Protein AF-A0A099ZDU6-F1 (afdb_monomer)

Foldseek 3Di:
DVVVVCVCVVVVVVVVVVVLVVVCVVPVDPDSVVVSVVLVVQVVCVVVVHHDHDDPDDPVNVVVLVCVQPVVVPVDHDPVSVLVSCVVVVHDPPPPDDDD

Solvent-accessible surface area (backbone atoms only — not comparable to full-atom values): 6169 Å² total; per-residue (Å²): 111,66,73,58,52,53,50,37,61,77,66,47,43,65,60,50,51,52,52,54,50,50,52,47,72,71,68,61,58,96,53,57,69,64,54,49,51,55,46,49,51,29,42,57,31,29,76,72,75,41,80,61,59,81,65,94,72,51,72,67,54,53,50,51,54,50,49,70,70,27,72,88,64,78,85,63,74,53,72,68,56,52,51,54,50,35,50,73,72,73,41,83,68,80,91,62,84,76,93,125

Secondary structure (DSSP, 8-state):
-HHHHHHHHHTTHHHHHHHHHHHH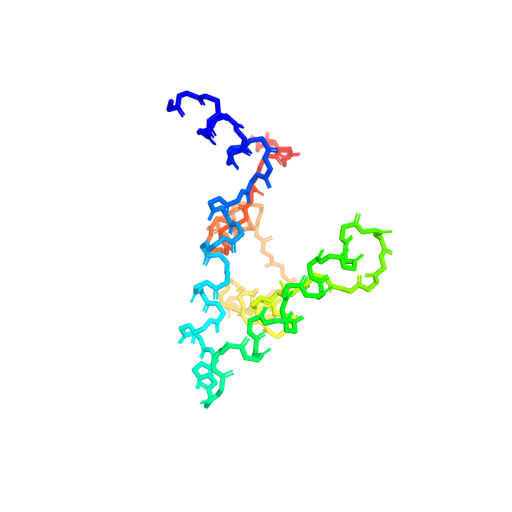HHH--SSHHHHHHHHHHHHHHHHTT-S----S--HHHHHHHHHHH-TT--S---HHHHHHHHHHTT---TTPPP--

Organism: Tinamus guttatus (NCBI:txid94827)

Mean predicted aligned error: 6.16 Å

pLDDT: mean 89.16, std 7.26, range [55.53, 98.25]

InterPro domains:
  IPR002048 EF-hand domain [PS50222] (57-92)
  IPR011992 EF-hand domain pair [SSF47473] (62-95)
  IPR039879 EF-hand calcium-binding domain-containing protein 10 [PTHR21847] (1-94)
  IPR049760 EF-hand calcium-binding domain-containing protein 10, dimerization/docking domain [cd22976] (1-47)
  IPR056587 EFCAB10, C-terminal EF-hand [PF24548] (60-98)

Radius of gyration: 17.54 Å; Cα contacts (8 Å, |Δi|>4): 43; chains: 1; bounding box: 49×27×54 Å

Structure (mmCIF, N/CA/C/O backbone):
data_AF-A0A099ZDU6-F1
#
_entry.id   AF-A0A099ZDU6-F1
#
loop_
_atom_site.group_PDB
_atom_site.id
_atom_site.type_symbol
_atom_site.label_atom_id
_atom_site.label_alt_id
_atom_site.label_comp_id
_atom_site.label_asym_id
_atom_site.label_entity_id
_atom_site.label_seq_id
_atom_site.pdbx_PDB_ins_code
_atom_site.Cartn_x
_atom_site.Cartn_y
_atom_site.Cartn_z
_atom_site.occupancy
_atom_site.B_iso_or_equiv
_atom_site.auth_seq_id
_atom_site.auth_comp_id
_atom_site.auth_asym_id
_atom_site.auth_atom_id
_atom_site.pdbx_PDB_model_num
ATOM 1 N N . GLU A 1 1 ? 3.738 9.587 27.212 1.00 82.88 1 GLU A N 1
ATOM 2 C CA . GLU A 1 1 ? 3.775 9.824 25.750 1.00 82.88 1 GLU A CA 1
ATOM 3 C C . GLU A 1 1 ? 4.718 8.882 25.008 1.00 82.88 1 GLU A C 1
ATOM 5 O O . GLU A 1 1 ? 4.254 8.232 24.081 1.00 82.88 1 GLU A O 1
ATOM 10 N N . GLN A 1 2 ? 5.984 8.740 25.425 1.00 91.62 2 GLN A N 1
ATOM 11 C CA . GLN A 1 2 ? 6.973 7.905 24.719 1.00 91.62 2 GLN A CA 1
ATOM 12 C C . GLN A 1 2 ? 6.513 6.456 24.475 1.00 91.62 2 GLN A C 1
ATOM 14 O O . GLN A 1 2 ? 6.499 6.009 23.337 1.00 91.62 2 GLN A O 1
ATOM 19 N N . GLN A 1 3 ? 6.007 5.774 25.509 1.00 92.88 3 GLN A N 1
ATOM 20 C CA . GLN A 1 3 ? 5.502 4.396 25.393 1.00 92.88 3 GLN A CA 1
ATOM 21 C C . GLN A 1 3 ? 4.405 4.228 24.328 1.00 92.88 3 GLN A C 1
ATOM 23 O O . GLN A 1 3 ? 4.324 3.187 23.684 1.00 92.88 3 GLN A O 1
ATOM 28 N N . GLY A 1 4 ? 3.560 5.247 24.134 1.00 94.88 4 GLY A N 1
ATOM 29 C CA . GLY A 1 4 ? 2.518 5.219 23.110 1.00 94.88 4 GLY A CA 1
ATOM 30 C C . GLY A 1 4 ? 3.107 5.316 21.706 1.00 94.88 4 GLY A C 1
ATOM 31 O O . GLY A 1 4 ? 2.729 4.541 20.836 1.00 94.88 4 GLY A O 1
ATOM 32 N N . ARG A 1 5 ? 4.076 6.217 21.500 1.00 93.19 5 ARG A N 1
ATOM 33 C CA . ARG A 1 5 ? 4.783 6.346 20.216 1.00 93.19 5 ARG A CA 1
ATOM 34 C C . ARG A 1 5 ? 5.540 5.069 19.870 1.00 93.19 5 ARG A C 1
ATOM 36 O O . ARG A 1 5 ? 5.374 4.555 18.772 1.00 93.19 5 ARG A O 1
ATOM 43 N N . ASP A 1 6 ? 6.263 4.508 20.834 1.00 96.56 6 ASP A N 1
ATOM 44 C CA . ASP A 1 6 ? 7.013 3.265 20.638 1.00 96.56 6 ASP A CA 1
ATOM 45 C C . ASP A 1 6 ? 6.090 2.103 20.244 1.00 96.56 6 ASP A C 1
ATOM 47 O O . ASP A 1 6 ? 6.443 1.282 19.401 1.00 96.56 6 ASP A O 1
ATOM 51 N N . TYR A 1 7 ? 4.884 2.040 20.821 1.00 95.94 7 TYR A N 1
ATOM 52 C CA . TYR A 1 7 ? 3.879 1.050 20.440 1.00 95.94 7 TYR A CA 1
ATOM 53 C C . TYR A 1 7 ? 3.401 1.243 18.992 1.00 95.94 7 TYR A C 1
ATOM 55 O O . TYR A 1 7 ? 3.324 0.268 18.244 1.00 95.94 7 TYR A O 1
ATOM 63 N N . LEU A 1 8 ? 3.099 2.481 18.582 1.00 94.81 8 LEU A N 1
ATOM 64 C CA . LEU A 1 8 ? 2.655 2.776 17.214 1.00 94.81 8 LEU A CA 1
ATOM 65 C C . LEU A 1 8 ? 3.705 2.351 16.178 1.00 94.81 8 LEU A C 1
ATOM 67 O O . LEU A 1 8 ? 3.365 1.626 15.243 1.00 94.81 8 LEU A O 1
ATOM 71 N N . GLU A 1 9 ? 4.962 2.741 16.393 1.00 93.75 9 GLU A N 1
ATOM 72 C CA . GLU A 1 9 ? 6.101 2.422 15.521 1.00 93.75 9 GLU A CA 1
ATOM 73 C C . GLU A 1 9 ? 6.363 0.914 15.471 1.00 93.75 9 GLU A C 1
ATOM 75 O O . GLU A 1 9 ? 6.396 0.299 14.405 1.00 93.75 9 GLU A O 1
ATOM 80 N N . ARG A 1 10 ? 6.461 0.265 16.640 1.00 95.12 10 ARG A N 1
ATOM 81 C CA . ARG A 1 10 ? 6.730 -1.178 16.733 1.00 95.12 10 ARG A CA 1
ATOM 82 C C . ARG A 1 10 ? 5.692 -2.013 15.987 1.00 95.12 10 ARG A C 1
ATOM 84 O O . ARG A 1 10 ? 6.017 -3.080 15.466 1.00 95.12 10 ARG A O 1
ATOM 91 N N . HIS A 1 11 ? 4.443 -1.561 15.971 1.00 90.81 11 HIS A N 1
ATOM 92 C CA . HIS A 1 11 ? 3.345 -2.261 15.316 1.00 90.81 11 HIS A CA 1
ATOM 93 C C . HIS A 1 11 ? 3.031 -1.743 13.906 1.00 90.81 11 HIS A C 1
ATOM 95 O O . HIS A 1 11 ? 2.094 -2.266 13.293 1.00 90.81 11 HIS A O 1
ATOM 101 N N . ARG A 1 12 ? 3.821 -0.790 13.383 1.00 90.38 12 ARG A N 1
ATOM 102 C CA . ARG A 1 12 ? 3.645 -0.152 12.067 1.00 90.38 12 ARG A CA 1
ATOM 103 C C . ARG A 1 12 ? 2.219 0.351 11.837 1.00 90.38 12 ARG A C 1
ATOM 105 O O . ARG A 1 12 ? 1.578 0.090 10.816 1.00 90.38 12 ARG A O 1
ATOM 112 N N . LEU A 1 13 ? 1.659 0.961 12.882 1.00 93.38 13 LEU A N 1
ATOM 113 C CA . LEU A 1 13 ? 0.308 1.512 12.848 1.00 93.38 13 LEU A CA 1
ATOM 114 C C . LEU A 1 13 ? 0.197 2.770 11.974 1.00 93.38 13 LEU A C 1
ATOM 116 O O . LEU A 1 13 ? -0.833 2.889 11.310 1.00 93.38 13 LEU A O 1
ATOM 120 N N . PRO A 1 14 ? 1.196 3.676 11.914 1.00 93.00 14 PRO A N 1
ATOM 121 C CA . PRO A 1 14 ? 1.171 4.791 10.969 1.00 93.00 14 PRO A CA 1
ATOM 122 C C . PRO A 1 14 ? 0.999 4.336 9.512 1.00 93.00 14 PRO A C 1
ATOM 124 O O . PRO A 1 14 ? 0.108 4.825 8.823 1.00 93.00 14 PRO A O 1
ATOM 127 N N . GLU A 1 15 ? 1.760 3.335 9.078 1.00 89.44 15 GLU A N 1
ATOM 128 C CA . GLU A 1 15 ? 1.735 2.800 7.713 1.00 89.44 15 GLU A CA 1
ATOM 129 C C . GLU A 1 15 ? 0.419 2.075 7.416 1.00 89.44 15 GLU A C 1
ATOM 131 O O . GLU A 1 15 ? -0.132 2.175 6.319 1.00 89.44 15 GLU A O 1
ATOM 136 N N . LEU A 1 16 ? -0.138 1.373 8.411 1.00 90.88 16 LEU A N 1
ATOM 137 C CA . LEU A 1 16 ? -1.473 0.789 8.292 1.00 90.88 16 LEU A CA 1
ATOM 138 C C . LEU A 1 16 ? -2.535 1.877 8.077 1.00 90.88 16 LEU A C 1
ATOM 140 O O . LEU A 1 16 ? -3.400 1.724 7.217 1.00 90.88 16 LEU A O 1
ATOM 144 N N . LEU A 1 17 ? -2.485 2.966 8.846 1.00 93.81 17 LEU A N 1
ATOM 145 C CA . LEU A 1 17 ? -3.438 4.070 8.719 1.00 93.81 17 LEU A CA 1
ATOM 146 C C . LEU A 1 17 ? -3.286 4.807 7.384 1.00 93.81 17 LEU A C 1
ATOM 148 O O . LEU A 1 17 ? -4.298 5.147 6.768 1.00 93.81 17 LEU A O 1
ATOM 152 N N . GLU A 1 18 ? -2.056 5.016 6.918 1.00 91.88 18 GLU A N 1
ATOM 153 C CA . GLU A 1 18 ? -1.770 5.5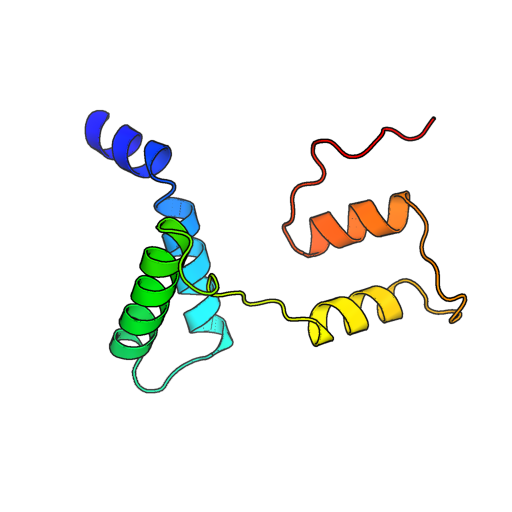73 5.594 1.00 91.88 18 GLU A CA 1
ATOM 154 C C . GLU A 1 18 ? -2.387 4.703 4.492 1.00 91.88 18 GLU A C 1
ATOM 156 O O . GLU A 1 18 ? -3.142 5.200 3.655 1.00 91.88 18 GLU A O 1
ATOM 161 N N . HIS A 1 19 ? -2.175 3.386 4.554 1.00 89.56 19 HIS A N 1
ATOM 162 C CA . HIS A 1 19 ? -2.734 2.448 3.586 1.00 89.56 19 HIS A CA 1
ATOM 163 C C . HIS A 1 19 ? -4.272 2.437 3.587 1.00 89.56 19 HIS A C 1
ATOM 165 O O . HIS A 1 19 ? -4.901 2.528 2.531 1.00 89.56 19 HIS A O 1
ATOM 171 N N . LEU A 1 20 ? -4.903 2.378 4.764 1.00 93.56 20 LEU A N 1
ATOM 172 C CA . LEU A 1 20 ? -6.364 2.436 4.889 1.00 93.56 20 LEU A CA 1
ATOM 173 C C . LEU A 1 20 ? -6.936 3.757 4.350 1.00 93.56 20 LEU A C 1
ATOM 175 O O . LEU A 1 20 ? -7.996 3.766 3.722 1.00 93.56 20 LEU A O 1
ATOM 179 N N . SER A 1 21 ? -6.221 4.864 4.555 1.00 94.31 21 SER A N 1
ATOM 180 C CA . SER A 1 21 ? -6.599 6.177 4.021 1.00 94.31 21 SER A CA 1
ATOM 181 C C . SER A 1 21 ? -6.519 6.205 2.494 1.00 94.31 21 SER A C 1
ATOM 183 O O . SER A 1 21 ? -7.432 6.709 1.838 1.00 94.31 21 SER A O 1
ATOM 185 N N . ALA A 1 22 ? -5.472 5.609 1.917 1.00 92.50 22 ALA A N 1
ATOM 186 C CA . ALA A 1 22 ? -5.324 5.480 0.472 1.00 92.50 22 ALA A CA 1
ATOM 187 C C . ALA A 1 22 ? -6.449 4.627 -0.145 1.00 92.50 22 ALA A C 1
ATOM 189 O O . ALA A 1 22 ? -7.043 5.035 -1.146 1.00 92.50 22 ALA A O 1
ATOM 190 N N . LEU A 1 23 ? -6.817 3.504 0.490 1.00 93.06 23 LEU A N 1
ATOM 191 C CA . LEU A 1 23 ? -7.951 2.674 0.061 1.00 93.06 23 LEU A CA 1
ATOM 192 C C . LEU A 1 23 ? -9.266 3.465 0.031 1.00 93.06 23 LEU A C 1
ATOM 194 O O . LEU A 1 23 ? -10.017 3.375 -0.940 1.00 93.06 23 LEU A O 1
ATOM 1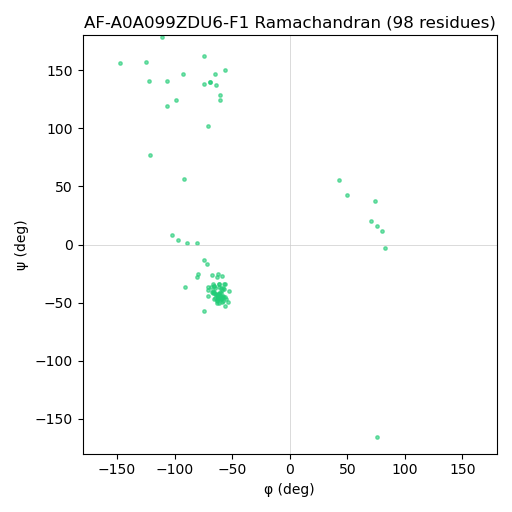98 N N . LEU A 1 24 ? -9.541 4.270 1.062 1.00 95.44 24 LEU A N 1
ATOM 199 C CA . LEU A 1 24 ? -10.742 5.109 1.102 1.00 95.44 24 LEU A CA 1
ATOM 200 C C . LEU A 1 24 ? -10.756 6.172 0.002 1.00 95.44 24 LEU A C 1
ATOM 202 O O . LEU A 1 24 ? -11.791 6.377 -0.634 1.00 95.44 24 LEU A O 1
ATOM 206 N N . LEU A 1 25 ? -9.625 6.844 -0.225 1.00 94.94 25 LEU A N 1
ATOM 207 C CA . LEU A 1 25 ? -9.518 7.899 -1.232 1.00 94.94 25 LEU A CA 1
ATOM 208 C C . LEU A 1 25 ? -9.706 7.356 -2.655 1.00 94.94 25 LEU A C 1
ATOM 210 O O . LEU A 1 25 ? -10.317 8.026 -3.496 1.00 94.94 25 LEU A O 1
ATOM 214 N N . TYR A 1 26 ? -9.189 6.150 -2.901 1.00 92.50 26 TYR A N 1
ATOM 215 C CA . TYR A 1 26 ? -9.285 5.461 -4.181 1.00 92.50 26 TYR A CA 1
ATOM 216 C C . TYR A 1 26 ? -10.692 4.907 -4.431 1.00 92.50 26 TYR A C 1
ATOM 218 O O . TYR A 1 26 ? -11.331 5.279 -5.414 1.00 92.50 26 TYR A O 1
ATOM 226 N N . HIS A 1 27 ? -11.204 4.061 -3.530 1.00 93.44 27 HIS A N 1
ATOM 227 C CA . HIS A 1 27 ? -12.469 3.353 -3.747 1.00 93.44 27 HIS A CA 1
ATOM 228 C C . HIS A 1 27 ? -13.712 4.206 -3.483 1.00 93.44 27 HIS A C 1
ATOM 230 O O . HIS A 1 27 ? -14.767 3.905 -4.034 1.00 93.44 27 HIS A O 1
ATOM 236 N N . ARG A 1 28 ? -13.607 5.241 -2.636 1.00 96.44 28 ARG A N 1
ATOM 237 C CA . ARG A 1 28 ? -14.717 6.129 -2.230 1.00 96.44 28 ARG A CA 1
ATOM 238 C C . ARG A 1 28 ? -16.024 5.368 -1.938 1.00 96.44 28 ARG A C 1
ATOM 240 O O . ARG A 1 28 ? -17.053 5.660 -2.547 1.00 96.44 28 ARG A O 1
ATOM 247 N N . PRO A 1 29 ? -15.992 4.375 -1.034 1.00 97.38 29 PRO A N 1
ATOM 248 C CA . PRO A 1 29 ? -17.148 3.530 -0.762 1.00 97.38 29 PRO A CA 1
ATOM 249 C C . PRO A 1 29 ? -18.299 4.333 -0.141 1.00 97.38 29 PRO A C 1
ATOM 251 O O . PRO A 1 29 ? -18.077 5.223 0.679 1.00 97.38 29 PRO A O 1
ATOM 254 N N . GLU A 1 30 ? -19.540 3.949 -0.445 1.00 98.19 30 GLU A N 1
ATOM 255 C CA . GLU A 1 30 ? -20.743 4.551 0.157 1.00 98.19 30 GLU A CA 1
ATOM 256 C C . GLU A 1 30 ? -20.817 4.337 1.676 1.00 98.19 30 GLU A C 1
ATOM 258 O O . GLU A 1 30 ? -21.383 5.151 2.407 1.00 98.19 30 GLU A O 1
ATOM 263 N N . ARG A 1 31 ? -20.220 3.240 2.163 1.00 98.25 31 ARG A N 1
ATOM 264 C CA . ARG A 1 31 ? -20.172 2.856 3.581 1.00 98.25 31 ARG A CA 1
ATOM 265 C C . ARG A 1 31 ? -18.716 2.722 4.058 1.00 98.25 31 ARG A C 1
ATOM 267 O O . ARG A 1 31 ? -18.229 1.604 4.226 1.00 98.25 31 ARG A O 1
ATOM 274 N N . PRO A 1 32 ? -18.005 3.841 4.313 1.00 97.44 32 PRO A N 1
ATOM 275 C CA . PRO A 1 32 ? -16.573 3.837 4.633 1.00 97.44 32 PRO A CA 1
ATOM 276 C C . PRO A 1 32 ? -16.194 2.984 5.839 1.00 97.44 32 PRO A C 1
ATOM 278 O O . PRO A 1 32 ? -15.159 2.327 5.836 1.00 97.44 32 PRO A O 1
ATOM 281 N N . ARG A 1 33 ? -17.036 2.978 6.876 1.00 97.81 33 ARG A N 1
ATOM 282 C CA . ARG A 1 33 ? -16.768 2.218 8.099 1.00 97.81 33 ARG A CA 1
ATOM 283 C C . ARG A 1 33 ? -16.771 0.712 7.847 1.00 97.81 33 ARG A C 1
ATOM 285 O O . ARG A 1 33 ? -15.859 0.038 8.307 1.00 97.81 33 ARG A O 1
ATOM 292 N N . ASP A 1 34 ? -17.774 0.207 7.137 1.00 98.19 34 ASP A N 1
ATOM 293 C CA . ASP A 1 34 ? -17.892 -1.230 6.871 1.00 98.19 34 ASP A CA 1
ATOM 294 C C . ASP A 1 34 ? -16.767 -1.693 5.942 1.00 98.19 34 ASP A C 1
ATOM 296 O O . ASP A 1 34 ? -16.101 -2.684 6.221 1.00 98.19 34 ASP A O 1
ATOM 300 N N . PHE A 1 35 ? -16.450 -0.883 4.929 1.00 96.81 35 PHE A N 1
ATOM 301 C CA . PHE A 1 35 ? -15.297 -1.105 4.059 1.00 96.81 35 PHE A CA 1
ATOM 302 C C . PHE A 1 35 ? -13.969 -1.197 4.837 1.00 96.81 35 PHE A C 1
ATOM 304 O O . PHE A 1 35 ? -13.162 -2.093 4.595 1.00 96.81 35 PHE A O 1
ATOM 311 N N . LEU A 1 36 ? -13.734 -0.296 5.800 1.00 96.31 36 LEU A N 1
ATOM 312 C CA . LEU A 1 36 ? -12.533 -0.337 6.640 1.00 96.31 36 LEU A CA 1
ATOM 313 C C . LEU A 1 36 ? -12.484 -1.570 7.549 1.00 96.31 36 LEU A C 1
ATOM 315 O O . LEU A 1 36 ? -11.397 -2.094 7.790 1.00 96.31 36 LEU A O 1
ATOM 319 N N . ILE A 1 37 ? -13.632 -2.023 8.062 1.00 96.75 37 ILE A N 1
ATOM 320 C CA . ILE A 1 37 ? -13.715 -3.245 8.871 1.00 96.75 37 ILE A CA 1
ATOM 321 C C . ILE A 1 37 ? -13.269 -4.443 8.029 1.00 96.75 37 ILE A C 1
ATOM 323 O O . ILE A 1 37 ? -12.350 -5.151 8.435 1.00 96.75 37 ILE A O 1
ATOM 327 N N . GLU A 1 38 ? -13.820 -4.608 6.825 1.00 95.00 38 GLU A N 1
ATOM 328 C CA . GLU A 1 38 ? -13.433 -5.691 5.912 1.00 95.00 38 GLU A CA 1
ATOM 329 C C . GLU A 1 38 ? -11.945 -5.623 5.524 1.00 95.00 38 GLU A C 1
ATOM 331 O O . GLU A 1 38 ? -11.253 -6.643 5.468 1.00 95.00 38 GLU A O 1
ATOM 336 N N . ALA A 1 39 ? -11.416 -4.420 5.274 1.00 93.88 39 ALA A N 1
ATOM 337 C CA . ALA A 1 39 ? -9.997 -4.235 4.982 1.00 93.88 39 ALA A CA 1
ATOM 338 C C . ALA A 1 39 ? -9.113 -4.673 6.164 1.00 93.88 39 ALA A C 1
ATOM 340 O O . ALA A 1 39 ? -8.133 -5.396 5.974 1.00 93.88 39 ALA A O 1
ATOM 341 N N . LEU A 1 40 ? -9.474 -4.292 7.393 1.00 94.31 40 LEU A N 1
ATOM 342 C CA . LEU A 1 40 ? -8.760 -4.689 8.609 1.00 94.31 40 LEU A CA 1
ATOM 343 C C . LEU A 1 40 ? -8.846 -6.195 8.884 1.00 94.31 40 LEU A C 1
ATOM 345 O O . LEU A 1 40 ? -7.863 -6.783 9.335 1.00 94.31 40 LEU A O 1
ATOM 349 N N . GLU A 1 41 ? -9.976 -6.835 8.588 1.00 94.06 41 GLU A N 1
ATOM 350 C CA . GLU A 1 41 ? -10.125 -8.290 8.686 1.00 94.06 41 GLU A CA 1
ATOM 351 C C . GLU A 1 41 ? -9.162 -9.016 7.741 1.00 94.06 41 GLU A C 1
ATOM 353 O O . GLU A 1 41 ? -8.486 -9.960 8.161 1.00 94.06 41 GLU A O 1
ATOM 358 N N . LYS A 1 42 ? -9.009 -8.528 6.502 1.00 92.12 42 LYS A N 1
ATOM 359 C CA . LYS A 1 42 ? -8.022 -9.054 5.540 1.00 92.12 42 LYS A CA 1
ATOM 360 C C . LYS A 1 42 ? -6.585 -8.847 6.019 1.00 92.12 42 LYS A C 1
ATOM 362 O O . LYS A 1 42 ? -5.778 -9.770 5.945 1.00 92.12 42 LYS A O 1
ATOM 367 N N . VAL A 1 43 ? -6.265 -7.677 6.580 1.00 90.12 43 VAL A N 1
ATOM 368 C CA . VAL A 1 43 ? -4.954 -7.418 7.211 1.00 90.12 43 VAL A CA 1
ATOM 369 C C . VAL A 1 43 ? -4.691 -8.402 8.355 1.00 90.12 43 VAL A C 1
ATOM 371 O O . VAL A 1 43 ? -3.594 -8.952 8.467 1.00 90.12 43 VAL A O 1
ATOM 374 N N . ALA A 1 44 ? -5.685 -8.638 9.212 1.00 89.62 44 ALA A N 1
ATOM 375 C CA . ALA A 1 44 ? -5.565 -9.548 10.345 1.00 89.62 44 ALA A CA 1
ATOM 376 C C . ALA A 1 44 ? -5.384 -11.007 9.901 1.00 89.62 44 ALA A C 1
ATOM 378 O O . ALA A 1 44 ? -4.569 -11.716 10.491 1.00 89.62 44 ALA A O 1
ATOM 379 N N . ALA A 1 45 ? -6.105 -11.441 8.865 1.00 89.81 45 ALA A N 1
ATOM 380 C CA . ALA A 1 45 ? -5.935 -12.757 8.259 1.00 89.81 45 ALA A CA 1
ATOM 381 C C . ALA A 1 45 ? -4.530 -12.900 7.648 1.00 89.81 45 ALA A C 1
ATOM 383 O O . ALA A 1 45 ? -3.797 -13.825 8.005 1.00 89.81 45 ALA A O 1
ATOM 384 N N . GLY A 1 46 ? -4.088 -11.919 6.852 1.00 87.12 46 GLY A N 1
ATOM 385 C CA . GLY A 1 46 ? -2.757 -11.923 6.242 1.00 87.12 46 GLY A CA 1
ATOM 386 C C . GLY A 1 46 ? -1.629 -12.006 7.277 1.00 87.12 46 GLY A C 1
ATOM 387 O O . GLY A 1 46 ? -0.665 -12.743 7.083 1.00 87.12 46 GLY A O 1
ATOM 388 N N . LYS A 1 47 ? -1.775 -11.346 8.438 1.00 84.00 47 LYS A N 1
ATOM 389 C CA . LYS A 1 47 ? -0.823 -11.466 9.563 1.00 84.00 47 LYS A CA 1
ATOM 390 C C . LYS A 1 47 ? -0.726 -12.880 10.149 1.00 84.00 47 LYS A C 1
ATOM 392 O O . LYS A 1 47 ? 0.305 -13.206 10.731 1.00 84.00 47 LYS A O 1
ATOM 397 N N . ARG A 1 48 ? -1.766 -13.708 10.017 1.00 87.69 48 ARG A N 1
ATOM 398 C CA . ARG A 1 48 ? -1.764 -15.123 10.429 1.00 87.69 48 ARG A CA 1
ATOM 399 C C . ARG A 1 48 ? -1.287 -16.071 9.323 1.00 87.69 48 ARG A C 1
ATOM 401 O O . ARG A 1 48 ? -1.248 -17.275 9.546 1.00 87.69 48 ARG A O 1
ATOM 408 N N . GLY A 1 49 ? -0.915 -15.547 8.153 1.00 82.88 49 GLY A N 1
ATOM 409 C CA . GLY A 1 49 ? -0.618 -16.354 6.967 1.00 82.88 49 GLY A CA 1
ATOM 410 C C . GLY A 1 49 ? -1.874 -16.894 6.277 1.00 82.88 49 GLY A C 1
ATOM 411 O O . GLY A 1 49 ? -1.787 -17.821 5.477 1.00 82.88 49 GLY A O 1
ATOM 412 N N . GLU A 1 50 ? -3.042 -16.332 6.588 1.00 77.88 50 GLU A N 1
ATOM 413 C CA . GLU A 1 50 ? -4.334 -16.735 6.042 1.00 77.88 50 GLU A CA 1
ATOM 414 C C . GLU A 1 50 ? -4.813 -15.677 5.036 1.00 77.88 50 GLU A C 1
ATOM 416 O O . GLU A 1 50 ? -5.049 -14.526 5.389 1.00 77.88 50 GLU A O 1
ATOM 421 N N . GLY A 1 51 ? -5.002 -16.046 3.770 1.00 75.69 51 GLY A N 1
ATOM 422 C CA . GLY A 1 51 ? -5.567 -15.137 2.765 1.00 75.69 51 GLY A CA 1
ATOM 423 C C . GLY A 1 51 ? -4.604 -14.059 2.247 1.00 75.69 51 GLY A C 1
ATOM 424 O O . GLY A 1 51 ? -3.387 -14.158 2.386 1.00 75.69 51 GLY A O 1
ATOM 425 N N . GLN A 1 52 ? -5.164 -13.050 1.575 1.00 75.19 52 GLN A N 1
ATOM 426 C CA . GLN A 1 52 ? -4.413 -11.980 0.911 1.00 75.19 52 GLN A CA 1
ATOM 427 C C . GLN A 1 52 ? -4.506 -10.663 1.681 1.00 75.19 52 GLN A C 1
ATOM 429 O O . GLN A 1 52 ? -5.567 -10.286 2.182 1.00 75.19 52 GLN A O 1
ATOM 434 N N . TYR A 1 53 ? -3.386 -9.943 1.725 1.00 77.12 53 TYR A N 1
ATOM 435 C CA . TYR A 1 53 ? -3.343 -8.576 2.228 1.00 77.12 53 TYR A CA 1
ATOM 436 C C . TYR A 1 53 ? -4.079 -7.647 1.247 1.00 77.12 53 TYR A C 1
ATOM 438 O O . TYR A 1 53 ? -3.931 -7.831 0.036 1.00 77.12 53 TYR A O 1
ATOM 446 N N . PRO A 1 54 ? -4.870 -6.665 1.717 1.00 77.69 54 PRO A N 1
ATOM 447 C CA . PRO A 1 54 ? -5.475 -5.697 0.811 1.00 77.69 54 PRO A CA 1
ATOM 448 C C . PRO A 1 54 ? -4.371 -4.935 0.070 1.00 77.69 54 PRO A C 1
ATOM 450 O O . PRO A 1 54 ? -3.476 -4.367 0.688 1.00 77.69 54 PRO A O 1
ATOM 453 N N . CYS A 1 55 ? -4.416 -4.955 -1.258 1.00 76.88 55 CYS A N 1
ATOM 454 C CA . CYS A 1 55 ? -3.467 -4.249 -2.105 1.00 76.88 55 CYS A CA 1
ATOM 455 C C . CYS A 1 55 ? -4.226 -3.284 -3.013 1.00 76.88 55 CYS A C 1
ATOM 457 O O . CYS A 1 55 ? -5.304 -3.614 -3.504 1.00 76.88 55 CYS A O 1
ATOM 459 N N . LEU A 1 56 ? -3.660 -2.095 -3.221 1.00 79.50 56 LEU A N 1
ATOM 460 C CA . LEU A 1 56 ? -4.152 -1.131 -4.209 1.00 79.50 56 LEU A CA 1
ATOM 461 C C . LEU A 1 56 ? -3.689 -1.472 -5.625 1.00 79.50 56 LEU A C 1
ATOM 463 O O . LEU A 1 56 ? -4.350 -1.095 -6.584 1.00 79.50 56 LEU A O 1
A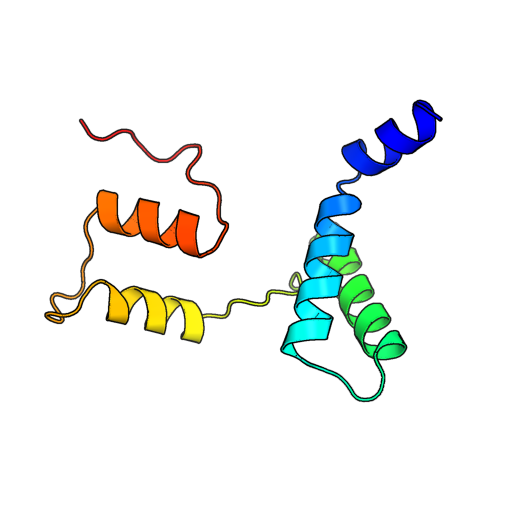TOM 467 N N . LEU A 1 57 ? -2.536 -2.134 -5.731 1.00 81.56 57 LEU A N 1
ATOM 468 C CA . LEU A 1 57 ? -1.915 -2.507 -6.991 1.00 81.56 57 LEU A CA 1
ATOM 469 C C . LEU A 1 57 ? -2.238 -3.965 -7.301 1.00 81.56 57 LEU A C 1
ATOM 471 O O . LEU A 1 57 ? -1.942 -4.852 -6.498 1.00 81.56 57 LEU A O 1
ATOM 475 N N . ASP A 1 58 ? -2.814 -4.205 -8.470 1.00 84.75 58 ASP A N 1
ATOM 476 C CA . ASP A 1 58 ? -3.031 -5.538 -9.018 1.00 84.75 58 ASP A CA 1
ATOM 477 C C . ASP A 1 58 ? -2.135 -5.804 -10.242 1.00 84.75 58 ASP A C 1
ATOM 479 O O . ASP A 1 58 ? -1.356 -4.951 -10.688 1.00 84.75 58 ASP A O 1
ATOM 483 N N . ASP A 1 59 ? -2.247 -7.009 -10.802 1.00 86.75 59 ASP A N 1
ATOM 484 C CA . ASP A 1 59 ? -1.472 -7.431 -11.973 1.00 86.75 59 ASP A CA 1
ATOM 485 C C . ASP A 1 59 ? -1.713 -6.528 -13.196 1.00 86.75 59 ASP A C 1
ATOM 487 O O . ASP A 1 59 ? -0.825 -6.368 -14.040 1.00 86.75 59 ASP A O 1
ATOM 491 N N . SER A 1 60 ? -2.890 -5.896 -13.296 1.00 88.38 60 SER A N 1
ATOM 492 C CA . SER A 1 60 ? -3.199 -4.966 -14.383 1.00 88.38 60 SER A CA 1
ATOM 493 C C . SER A 1 60 ? -2.412 -3.665 -14.236 1.00 88.38 60 SER A C 1
ATOM 495 O O . SER A 1 60 ? -1.874 -3.160 -15.224 1.00 88.38 60 SER A O 1
ATOM 497 N N . ASN A 1 61 ? -2.255 -3.161 -13.007 1.00 87.94 61 ASN A N 1
ATOM 498 C CA . ASN A 1 61 ? -1.432 -1.985 -12.730 1.00 87.94 61 ASN A CA 1
ATOM 499 C C . ASN A 1 61 ? 0.047 -2.267 -13.006 1.00 87.94 61 ASN A C 1
ATOM 501 O O . ASN A 1 61 ? 0.727 -1.436 -13.612 1.00 87.94 61 ASN A O 1
ATOM 505 N N . LEU A 1 62 ? 0.531 -3.451 -12.619 1.00 87.38 62 LEU A N 1
ATOM 506 C CA . LEU A 1 62 ? 1.903 -3.875 -12.899 1.00 87.38 62 LEU A CA 1
ATOM 507 C C . LEU A 1 62 ? 2.159 -3.980 -14.408 1.00 87.38 62 LEU A C 1
ATOM 509 O O . LEU A 1 62 ? 3.165 -3.473 -14.906 1.00 87.38 62 LEU A O 1
ATOM 513 N N . THR A 1 63 ? 1.220 -4.583 -15.140 1.00 90.75 63 THR A N 1
ATOM 514 C CA . THR A 1 63 ? 1.283 -4.703 -16.602 1.00 90.75 63 THR A CA 1
ATOM 515 C C . THR A 1 63 ? 1.316 -3.332 -17.271 1.00 90.75 63 THR A C 1
ATOM 517 O O . THR A 1 63 ? 2.160 -3.088 -18.132 1.00 90.75 63 THR A O 1
ATOM 520 N N . ALA A 1 64 ? 0.441 -2.415 -16.851 1.00 90.69 64 ALA A N 1
ATOM 521 C CA . ALA A 1 64 ? 0.398 -1.061 -17.389 1.00 90.69 64 ALA A CA 1
ATOM 522 C C . ALA A 1 64 ? 1.713 -0.308 -17.137 1.00 90.69 64 ALA A C 1
ATOM 524 O O . ALA A 1 64 ? 2.257 0.303 -18.054 1.00 90.69 64 ALA A O 1
ATOM 525 N N . MET A 1 65 ? 2.268 -0.397 -15.925 1.00 91.00 65 MET A N 1
ATOM 526 C CA . MET A 1 65 ? 3.549 0.235 -15.605 1.00 91.00 65 MET A CA 1
ATOM 527 C C . MET A 1 65 ? 4.691 -0.330 -16.458 1.00 91.00 65 MET A C 1
ATOM 529 O O . MET A 1 65 ? 5.504 0.436 -16.972 1.00 91.00 65 MET A O 1
ATOM 533 N N . PHE A 1 66 ? 4.746 -1.651 -16.647 1.00 92.44 66 PHE A N 1
ATOM 534 C CA . PHE A 1 66 ? 5.744 -2.269 -17.517 1.00 92.44 66 PHE A CA 1
ATOM 535 C C . PHE A 1 66 ? 5.629 -1.748 -18.955 1.00 92.44 66 PHE A C 1
ATOM 537 O O . PHE A 1 66 ? 6.622 -1.319 -19.534 1.00 92.44 66 PHE A O 1
ATOM 544 N N . GLN A 1 67 ? 4.412 -1.706 -19.503 1.00 92.75 67 GLN A N 1
ATOM 545 C CA . GLN A 1 67 ? 4.151 -1.189 -20.850 1.00 92.75 67 GLN A CA 1
ATOM 546 C C . GLN A 1 67 ? 4.527 0.292 -21.001 1.00 92.75 67 GLN A C 1
ATOM 548 O O . GLN A 1 67 ? 4.989 0.702 -22.061 1.00 92.75 67 GLN A O 1
ATOM 553 N N . MET A 1 68 ? 4.367 1.102 -19.949 1.00 92.31 68 MET A N 1
ATOM 554 C CA . MET A 1 68 ? 4.801 2.505 -19.954 1.00 92.31 68 MET A CA 1
ATOM 555 C C . MET A 1 68 ? 6.328 2.662 -20.014 1.00 92.31 68 MET A C 1
ATOM 557 O O . MET A 1 68 ? 6.812 3.688 -20.488 1.00 92.31 68 MET A O 1
ATOM 561 N N . LEU A 1 69 ? 7.085 1.675 -19.530 1.00 92.56 69 LEU A N 1
ATOM 562 C CA . LEU A 1 69 ? 8.551 1.682 -19.534 1.00 92.56 69 LEU A CA 1
ATOM 563 C C . LEU A 1 69 ? 9.125 1.038 -20.801 1.00 92.56 69 LEU A C 1
ATOM 565 O O . LEU A 1 69 ? 10.118 1.526 -21.342 1.00 92.56 69 LEU A O 1
ATOM 569 N N . ASP A 1 70 ? 8.479 -0.016 -21.299 1.00 94.19 70 ASP A N 1
ATOM 570 C CA . ASP A 1 70 ? 8.803 -0.699 -22.551 1.00 94.19 70 ASP A CA 1
ATOM 571 C C . ASP A 1 70 ? 8.015 -0.110 -23.737 1.00 94.19 70 ASP A C 1
ATOM 573 O O . ASP A 1 70 ? 7.292 -0.801 -24.453 1.00 94.19 70 ASP A O 1
ATOM 577 N N . VAL A 1 71 ? 8.152 1.203 -23.949 1.00 88.69 71 VAL A N 1
ATOM 578 C CA . VAL A 1 71 ? 7.482 1.932 -25.046 1.00 88.69 71 VAL A CA 1
ATOM 579 C C . VAL A 1 71 ? 7.719 1.295 -26.429 1.00 88.69 71 VAL A C 1
ATOM 581 O O . VAL A 1 71 ? 6.776 1.250 -27.221 1.00 88.69 71 VAL A O 1
ATOM 584 N N . PRO A 1 72 ? 8.928 0.797 -26.764 1.00 90.50 72 PRO A N 1
ATOM 585 C CA . PRO A 1 72 ? 9.166 0.148 -28.052 1.00 90.50 72 PRO A CA 1
ATOM 586 C C . PRO A 1 72 ? 8.578 -1.269 -28.164 1.00 90.50 72 PRO A C 1
ATOM 588 O O . PRO A 1 72 ? 8.526 -1.800 -29.274 1.00 90.50 72 PRO A O 1
ATOM 591 N N . GLY A 1 73 ? 8.163 -1.891 -27.054 1.00 90.88 73 GLY A N 1
ATOM 592 C CA . GLY A 1 73 ? 7.631 -3.255 -27.025 1.00 90.88 73 GLY A CA 1
ATOM 593 C C . GLY A 1 73 ? 8.699 -4.340 -27.192 1.00 90.88 73 GLY A C 1
ATOM 594 O O . GLY A 1 73 ? 8.465 -5.342 -27.868 1.00 90.88 73 GLY A O 1
ATOM 595 N N . HIS A 1 74 ? 9.887 -4.142 -26.622 1.00 92.81 74 HIS A N 1
ATOM 596 C CA . HIS A 1 74 ? 10.979 -5.115 -26.662 1.00 92.81 74 HIS A CA 1
ATOM 597 C C . HIS A 1 74 ? 10.732 -6.350 -25.784 1.00 92.81 74 HIS A C 1
ATOM 599 O O . HIS A 1 74 ? 11.402 -7.370 -25.955 1.00 92.81 74 HIS A O 1
ATOM 605 N N . GLY A 1 75 ? 9.787 -6.272 -24.848 1.00 94.44 75 GLY A N 1
ATOM 606 C CA . GLY A 1 75 ? 9.491 -7.310 -23.869 1.00 94.44 75 GLY A CA 1
ATOM 607 C C . GLY A 1 75 ? 10.454 -7.328 -22.682 1.00 94.44 75 GLY A C 1
ATOM 608 O O . GLY A 1 75 ? 10.435 -8.284 -21.909 1.00 94.44 75 GLY A O 1
ATOM 609 N N . TYR A 1 76 ? 11.292 -6.299 -22.513 1.00 93.69 76 TYR A N 1
ATOM 610 C CA . TYR A 1 76 ? 12.189 -6.161 -21.364 1.00 93.69 76 TYR A CA 1
ATOM 611 C C . TYR A 1 76 ? 12.408 -4.692 -20.976 1.00 93.69 76 TYR A C 1
ATOM 613 O O . TYR A 1 76 ? 12.298 -3.792 -21.802 1.00 93.69 76 TYR A O 1
ATOM 621 N N . ILE A 1 77 ? 12.778 -4.470 -19.712 1.00 93.69 77 ILE A N 1
ATOM 622 C CA . ILE A 1 77 ? 13.231 -3.178 -19.178 1.00 93.69 77 ILE A CA 1
ATOM 623 C C . ILE A 1 77 ? 14.610 -3.349 -18.535 1.00 93.69 77 ILE A C 1
ATOM 625 O O . ILE A 1 77 ? 14.989 -4.455 -18.145 1.00 93.69 77 ILE A O 1
ATOM 629 N N . THR A 1 78 ? 15.379 -2.270 -18.424 1.00 92.00 78 THR A N 1
ATOM 630 C CA . THR A 1 78 ? 16.694 -2.301 -17.769 1.00 92.00 78 THR A CA 1
ATOM 631 C C . THR A 1 78 ? 16.568 -2.384 -16.245 1.00 92.00 78 THR A C 1
ATOM 633 O O . THR A 1 78 ? 15.529 -2.053 -15.669 1.00 92.00 78 THR A O 1
ATOM 636 N N . ALA A 1 79 ? 17.647 -2.783 -15.564 1.00 91.06 79 ALA A N 1
ATOM 637 C CA . ALA A 1 79 ? 17.699 -2.796 -14.100 1.00 91.06 79 ALA A CA 1
ATOM 638 C C . 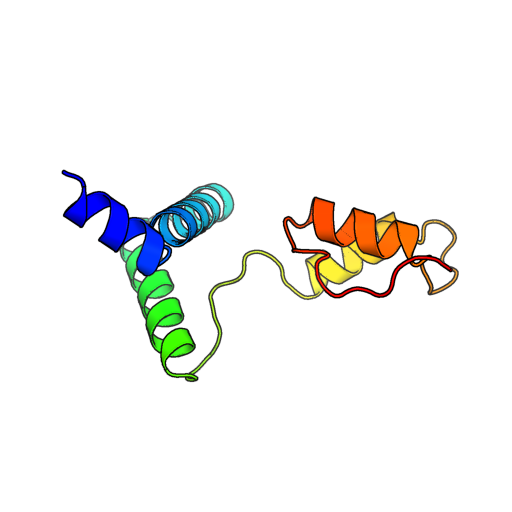ALA A 1 79 ? 17.446 -1.399 -13.495 1.00 91.06 79 ALA A C 1
ATOM 640 O O . ALA A 1 79 ? 16.703 -1.281 -12.517 1.00 91.06 79 ALA A O 1
ATOM 641 N N . VAL A 1 80 ? 17.979 -0.344 -14.126 1.00 90.88 80 VAL A N 1
ATOM 642 C CA . VAL A 1 80 ? 17.691 1.058 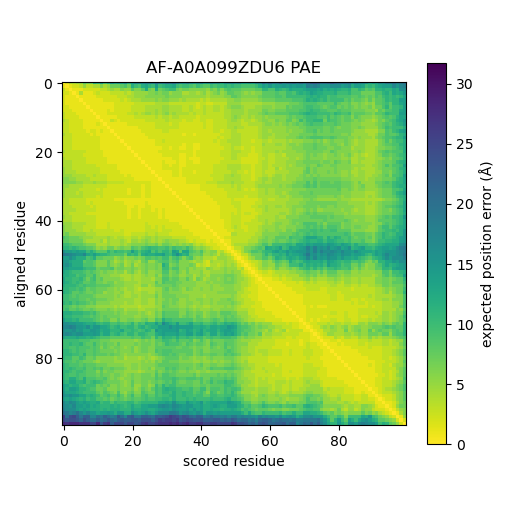-13.784 1.00 90.88 80 VAL A CA 1
ATOM 643 C C . VAL A 1 80 ? 16.190 1.340 -13.848 1.00 90.88 80 VAL A C 1
ATOM 645 O O . VAL A 1 80 ? 15.608 1.813 -12.873 1.00 90.88 80 VAL A O 1
ATOM 648 N N . GLN A 1 81 ? 15.5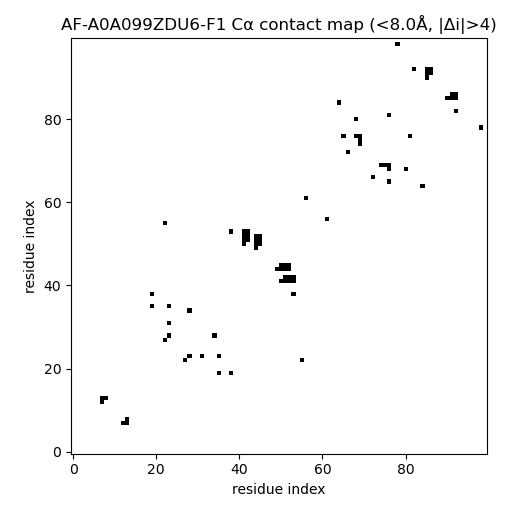44 1.021 -14.975 1.00 91.31 81 GLN A N 1
ATOM 649 C CA . GLN A 1 81 ? 14.109 1.258 -15.162 1.00 91.31 81 GLN A CA 1
ATOM 650 C C . GLN A 1 81 ? 13.279 0.483 -14.140 1.00 91.31 81 GLN A C 1
ATOM 652 O O . GLN A 1 81 ? 12.360 1.046 -13.557 1.00 91.31 81 GLN A O 1
ATOM 657 N N . TYR A 1 82 ? 13.633 -0.774 -13.869 1.00 90.88 82 TYR A N 1
ATOM 658 C CA . TYR A 1 82 ? 12.978 -1.588 -12.849 1.00 90.88 82 TYR A CA 1
ATOM 659 C C . TYR A 1 82 ? 13.061 -0.949 -11.454 1.00 90.88 82 TYR A C 1
ATOM 661 O O . TYR A 1 82 ? 12.049 -0.841 -10.762 1.00 90.88 82 TYR A O 1
ATOM 669 N N . ARG A 1 83 ? 14.239 -0.463 -11.043 1.00 90.56 83 ARG A N 1
ATOM 670 C CA . ARG A 1 83 ? 14.419 0.216 -9.747 1.00 90.56 83 ARG A CA 1
ATOM 671 C C . ARG A 1 83 ? 13.592 1.495 -9.643 1.00 90.56 83 ARG A C 1
ATOM 673 O O . ARG A 1 83 ? 12.955 1.717 -8.616 1.00 90.56 83 ARG A O 1
ATOM 680 N N . GLU A 1 84 ? 13.583 2.324 -10.683 1.00 89.88 84 GLU A N 1
ATOM 681 C CA . GLU A 1 84 ? 12.779 3.554 -10.705 1.00 89.88 84 GLU A CA 1
ATOM 682 C C . GLU A 1 84 ? 11.271 3.261 -10.716 1.00 89.88 84 GLU A C 1
ATOM 684 O O . GLU A 1 84 ? 10.489 3.966 -10.073 1.00 89.88 84 GLU A O 1
ATOM 689 N N . ALA A 1 85 ? 10.861 2.171 -11.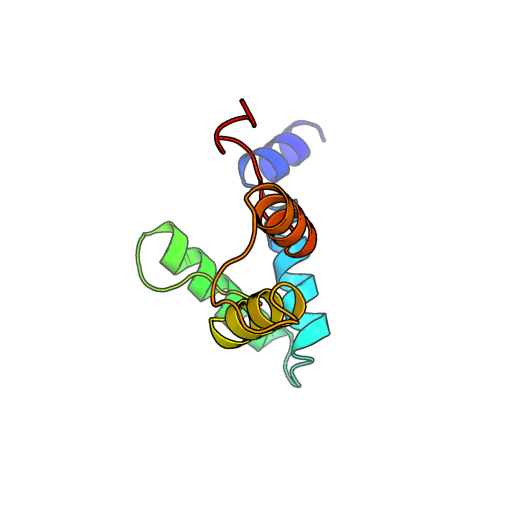364 1.00 89.94 85 ALA A N 1
ATOM 690 C CA . ALA A 1 85 ? 9.485 1.696 -11.355 1.00 89.94 85 ALA A CA 1
ATOM 691 C C . ALA A 1 85 ? 9.036 1.304 -9.940 1.00 89.94 85 ALA A C 1
ATOM 693 O O . ALA A 1 85 ? 8.003 1.767 -9.464 1.00 89.94 85 ALA A O 1
ATOM 694 N N . LEU A 1 86 ? 9.854 0.524 -9.224 1.00 88.00 86 LEU A N 1
ATOM 695 C CA . LEU A 1 86 ? 9.575 0.146 -7.836 1.00 88.00 86 LEU A CA 1
ATOM 696 C C . LEU A 1 86 ? 9.429 1.369 -6.928 1.00 88.00 86 LEU A C 1
ATOM 698 O O . LEU A 1 86 ? 8.463 1.446 -6.171 1.00 88.00 86 LEU A O 1
ATOM 702 N N . LYS A 1 87 ? 10.325 2.356 -7.049 1.00 86.81 87 LYS A N 1
ATOM 703 C CA . LYS A 1 87 ? 10.215 3.617 -6.296 1.00 86.81 87 LYS A CA 1
ATOM 704 C C . LYS A 1 87 ? 8.917 4.357 -6.615 1.00 86.81 87 LYS A C 1
ATOM 706 O O . LYS A 1 87 ? 8.264 4.854 -5.704 1.00 86.81 87 LYS A O 1
ATOM 711 N N . THR A 1 88 ? 8.525 4.394 -7.889 1.00 84.94 88 THR A N 1
ATOM 712 C CA . THR A 1 88 ? 7.265 5.011 -8.339 1.00 84.94 88 THR A CA 1
ATOM 713 C C . THR A 1 88 ? 6.040 4.322 -7.729 1.00 84.94 88 THR A C 1
ATOM 715 O O . THR A 1 88 ? 5.065 4.990 -7.398 1.00 84.94 88 THR A O 1
ATOM 718 N N . LEU A 1 89 ? 6.104 3.005 -7.512 1.00 82.19 89 LEU A N 1
ATOM 719 C CA . LEU A 1 89 ? 5.065 2.235 -6.818 1.00 82.19 89 LEU A CA 1
ATOM 720 C C . LEU A 1 89 ? 5.142 2.323 -5.284 1.00 82.19 89 LEU A C 1
ATOM 722 O O . LEU A 1 89 ? 4.355 1.671 -4.600 1.00 82.19 89 LEU A O 1
ATOM 726 N N . GLY A 1 90 ? 6.086 3.089 -4.728 1.00 79.69 90 GLY A N 1
ATOM 727 C CA . GLY A 1 90 ? 6.317 3.171 -3.284 1.00 79.69 90 GLY A CA 1
ATOM 728 C C . GLY A 1 90 ? 6.919 1.897 -2.681 1.00 79.69 90 GLY A C 1
ATOM 729 O O . GLY A 1 90 ? 6.804 1.669 -1.478 1.00 79.69 90 GLY A O 1
ATOM 730 N N . LEU A 1 91 ? 7.542 1.046 -3.500 1.00 84.06 91 LEU A N 1
ATOM 731 C CA . LEU A 1 91 ? 8.172 -0.200 -3.075 1.00 84.06 91 LEU A CA 1
ATOM 732 C C . LEU A 1 91 ? 9.657 0.010 -2.757 1.00 84.06 91 LEU A C 1
ATOM 734 O O . LEU A 1 91 ? 10.351 0.810 -3.389 1.00 84.06 91 LEU A O 1
ATOM 738 N N . SER A 1 92 ? 10.157 -0.750 -1.781 1.00 83.50 92 SER A N 1
ATOM 739 C CA . SER A 1 92 ? 11.573 -0.716 -1.411 1.00 83.50 92 SER A CA 1
ATOM 740 C C . SER A 1 92 ? 12.449 -1.326 -2.507 1.00 83.50 92 SER A C 1
ATOM 742 O O . SER A 1 92 ? 12.123 -2.362 -3.086 1.00 83.50 92 SER A O 1
ATOM 744 N N . THR A 1 93 ? 13.598 -0.698 -2.753 1.00 86.69 93 THR A N 1
ATOM 745 C CA . THR A 1 93 ? 14.663 -1.225 -3.620 1.00 86.69 93 THR A CA 1
ATOM 746 C C . THR A 1 93 ? 15.828 -1.822 -2.824 1.00 86.69 93 THR A C 1
ATOM 748 O O . THR A 1 93 ? 16.882 -2.109 -3.398 1.00 86.69 93 THR A O 1
ATOM 751 N N . GLU A 1 94 ? 15.686 -1.953 -1.501 1.00 86.06 94 GLU A N 1
ATOM 752 C CA . GLU A 1 94 ? 16.702 -2.559 -0.636 1.00 86.06 94 GLU A CA 1
ATOM 753 C C . GLU A 1 94 ? 16.906 -4.040 -0.982 1.00 86.06 94 GLU A C 1
ATOM 755 O O . GLU A 1 94 ? 15.955 -4.778 -1.227 1.00 86.06 94 GLU A O 1
ATOM 760 N N . GLY A 1 95 ? 18.165 -4.482 -1.019 1.00 80.00 95 GLY A N 1
ATOM 761 C CA . GLY A 1 95 ? 18.523 -5.868 -1.342 1.00 80.00 95 GLY A CA 1
ATOM 762 C C . GLY A 1 95 ? 18.598 -6.197 -2.837 1.00 80.00 95 GLY A C 1
ATOM 763 O O . GLY A 1 95 ? 18.989 -7.309 -3.185 1.00 80.00 95 GLY A O 1
ATOM 764 N N . LEU A 1 96 ? 18.289 -5.253 -3.732 1.00 82.62 96 LEU A N 1
ATOM 765 C CA . LEU A 1 96 ? 18.544 -5.433 -5.163 1.00 82.62 96 LEU A CA 1
ATOM 766 C C . LEU A 1 96 ? 20.049 -5.283 -5.470 1.00 82.62 96 LEU A C 1
ATOM 768 O O . LEU A 1 96 ? 20.664 -4.339 -4.958 1.00 82.62 96 LEU A O 1
ATOM 772 N N . PRO A 1 97 ? 20.634 -6.137 -6.335 1.00 77.19 97 PRO A N 1
ATOM 773 C CA . PRO A 1 97 ? 22.066 -6.126 -6.652 1.00 77.19 97 PRO A CA 1
ATOM 774 C C . PRO A 1 97 ? 22.493 -4.794 -7.270 1.00 77.19 97 PRO A C 1
ATOM 776 O O . PRO A 1 97 ? 21.836 -4.310 -8.195 1.00 77.19 97 PRO A O 1
ATOM 779 N N . SER A 1 98 ? 23.548 -4.179 -6.728 1.00 69.19 98 SER A N 1
ATOM 780 C CA . SER A 1 98 ? 24.131 -2.944 -7.261 1.00 69.19 98 SER A CA 1
ATOM 781 C C . SER A 1 98 ? 24.529 -3.117 -8.724 1.00 69.19 98 SER A C 1
ATOM 783 O O . SER A 1 98 ? 24.838 -4.223 -9.158 1.00 69.19 98 SER A O 1
ATOM 785 N N . GLU A 1 99 ? 24.474 -2.023 -9.478 1.00 66.44 99 GLU A N 1
ATOM 786 C CA . GLU A 1 99 ? 24.964 -2.010 -10.852 1.00 66.44 99 GLU A CA 1
ATOM 787 C C . GLU A 1 99 ? 26.492 -2.090 -10.808 1.00 66.44 99 GLU A C 1
ATOM 789 O O . GLU A 1 99 ? 27.140 -1.101 -10.470 1.00 66.44 99 GLU A O 1
ATOM 794 N N . ASP A 1 100 ? 27.034 -3.280 -11.064 1.00 55.53 100 ASP A N 1
ATOM 795 C CA . ASP A 1 100 ? 28.415 -3.458 -11.524 1.00 55.53 100 ASP A CA 1
ATOM 796 C C . ASP A 1 100 ? 28.427 -3.497 -13.059 1.00 55.53 100 ASP A C 1
ATOM 798 O O . ASP A 1 100 ? 27.576 -4.217 -13.641 1.00 55.53 100 ASP A O 1
#

Nearest PDB structures (foldseek):
  6ahd-assembly1_A  TM=3.749E-01  e=8.850E+00  Homo sapiens

Seque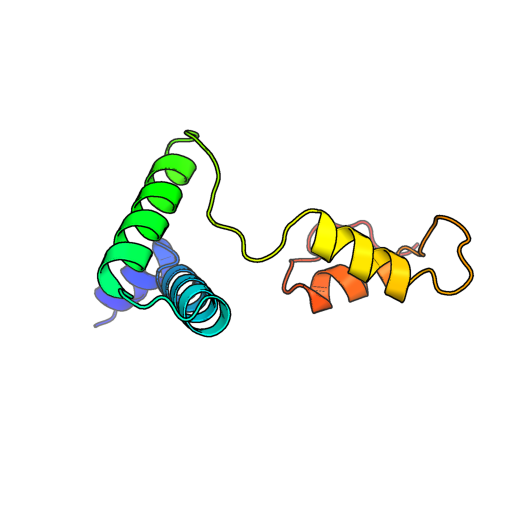nce (100 aa):
EQQGRDYLERHRLPELLEHLSALLLYHRPERPRDFLIEALEKVAAGKRGEGQYPCLLDDSNLTAMFQMLDVPGHGYITAVQYREALKTLGLSTEGLPSED